Protein AF-R1F5Z8-F1 (afdb_monomer_lite)

pLDDT: mean 91.81, std 10.31, range [46.81, 98.62]

InterPro domains:
  IPR021344 Protein of unknown function DUF2970 [PF11174] (7-62)

Sequence (63 aa):
MNQRLTLWHTLTSTLAALFGVQSQRNRQRDFANGSPLAFILMGVVLIALMVGSLWLLVSWILG

Radius of gyration: 14.84 Å; chains: 1; bounding box: 39×20×39 Å

Foldseek 3Di:
DQDADDLVLLLVQLVCVVVVNHDPVSVCCCVVRHDPVSNVVSNVVVVCVVVVVVVVVVVVVVD

Organism: NCBI:txid1268236

Secondary structure (DSSP, 8-state):
---PPPHHHHHHHHHHHHTT---HHHHHHHHHHS-HHHHHHHHHHHHHHHHHHHHHHHHHHH-

Structure (mmCIF, N/CA/C/O backbone):
data_AF-R1F5Z8-F1
#
_entry.id   AF-R1F5Z8-F1
#
loop_
_atom_site.group_PDB
_atom_site.id
_atom_site.type_symbol
_atom_site.label_atom_id
_atom_site.label_alt_id
_atom_site.label_comp_id
_atom_site.label_asym_id
_atom_site.label_entity_id
_atom_site.label_seq_id
_atom_site.pdbx_PDB_ins_code
_atom_site.Cartn_x
_atom_site.Cartn_y
_atom_site.Cartn_z
_atom_site.occupancy
_atom_site.B_iso_or_equiv
_atom_site.auth_seq_id
_atom_site.auth_comp_id
_atom_site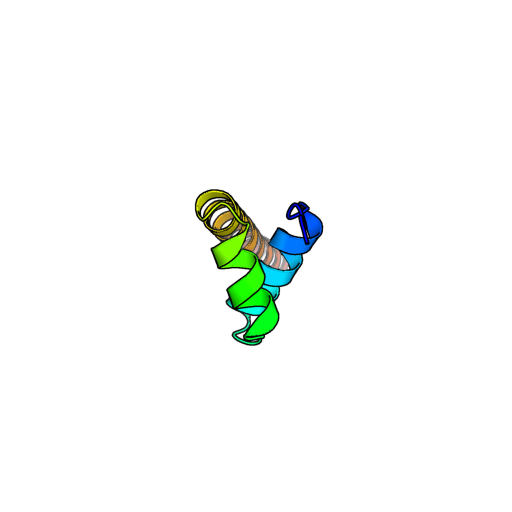.auth_asym_id
_atom_site.auth_atom_id
_atom_site.pdbx_PDB_model_num
ATOM 1 N N . MET A 1 1 ? -24.093 -3.442 18.047 1.00 46.81 1 MET A N 1
ATOM 2 C CA . MET A 1 1 ? -23.261 -2.544 17.214 1.00 46.81 1 MET A CA 1
ATOM 3 C C . MET A 1 1 ? -23.100 -3.190 15.843 1.00 46.81 1 MET A C 1
ATOM 5 O O . MET A 1 1 ? -22.184 -3.973 15.657 1.00 46.81 1 MET A O 1
ATOM 9 N N . ASN A 1 2 ? -24.007 -2.914 14.902 1.00 48.00 2 ASN A N 1
ATOM 10 C CA . ASN A 1 2 ? -23.923 -3.440 13.534 1.00 48.00 2 ASN A CA 1
ATOM 11 C C . ASN A 1 2 ? -23.159 -2.434 12.667 1.00 48.00 2 ASN A C 1
ATOM 13 O O . ASN A 1 2 ? -23.766 -1.616 11.981 1.00 48.00 2 ASN A O 1
ATOM 17 N N . GLN A 1 3 ? -21.826 -2.442 12.741 1.00 64.19 3 GLN A N 1
ATOM 18 C CA . GLN A 1 3 ? -21.009 -1.633 11.836 1.00 64.19 3 GLN A CA 1
ATOM 19 C C . GLN A 1 3 ? -20.737 -2.433 10.566 1.00 64.19 3 GLN A C 1
ATOM 21 O O . GLN A 1 3 ? -19.822 -3.250 10.511 1.00 64.19 3 GLN A O 1
ATOM 26 N N . ARG A 1 4 ? -21.550 -2.192 9.534 1.00 70.56 4 ARG A N 1
ATOM 27 C CA . ARG A 1 4 ? -21.250 -2.666 8.182 1.00 70.56 4 ARG A CA 1
ATOM 28 C C . ARG A 1 4 ? -19.933 -2.032 7.735 1.00 70.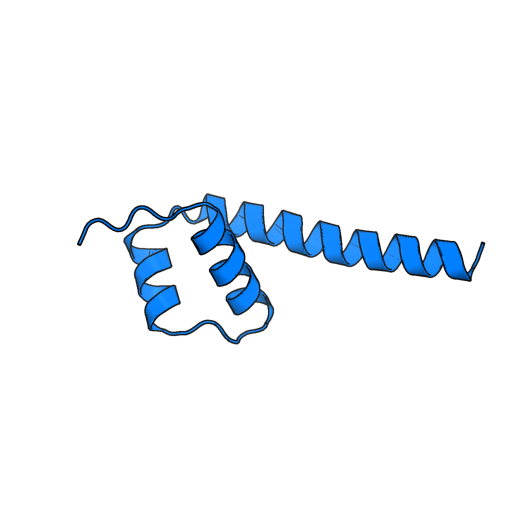56 4 ARG A C 1
ATOM 30 O O . ARG A 1 4 ? -19.792 -0.809 7.786 1.00 70.56 4 ARG A O 1
ATOM 37 N N . LEU A 1 5 ? -18.974 -2.851 7.314 1.00 82.44 5 LEU A N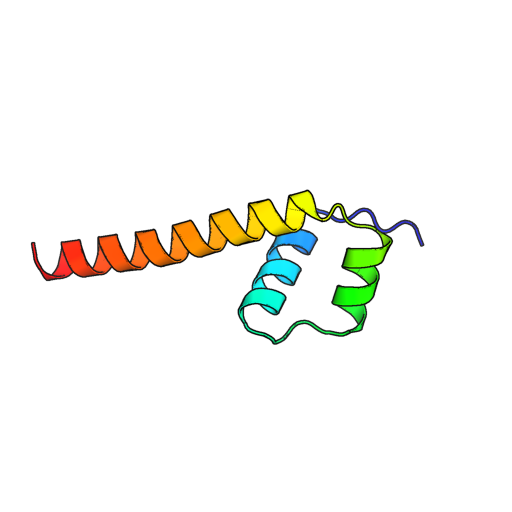 1
ATOM 38 C CA . LEU A 1 5 ? -17.743 -2.338 6.726 1.00 82.44 5 LEU A CA 1
ATOM 39 C C . LEU A 1 5 ? -18.078 -1.639 5.409 1.00 82.44 5 LEU A C 1
ATOM 41 O O . LEU A 1 5 ? -18.750 -2.194 4.542 1.00 82.44 5 LEU A O 1
ATOM 45 N N . THR A 1 6 ? -17.617 -0.401 5.282 1.00 89.75 6 THR A N 1
ATOM 46 C CA . THR A 1 6 ? -17.685 0.356 4.031 1.00 89.75 6 THR A CA 1
ATOM 47 C C . THR A 1 6 ? -16.391 0.137 3.256 1.00 89.75 6 THR A C 1
ATOM 49 O O . THR A 1 6 ? -15.367 -0.216 3.844 1.00 89.75 6 THR A O 1
ATOM 52 N N . LEU A 1 7 ? -16.402 0.412 1.950 1.00 90.94 7 LEU A N 1
ATOM 53 C CA . LEU A 1 7 ? -15.194 0.330 1.118 1.00 90.94 7 LEU A CA 1
ATOM 54 C C . LEU A 1 7 ? -14.039 1.166 1.688 1.00 90.94 7 LEU A C 1
ATOM 56 O O . LEU A 1 7 ? -12.891 0.734 1.657 1.00 90.94 7 LEU A O 1
ATOM 60 N N . TRP A 1 8 ? -14.350 2.322 2.282 1.00 91.94 8 TRP A N 1
ATOM 61 C CA . TRP A 1 8 ? -13.362 3.177 2.938 1.00 91.94 8 TRP A CA 1
ATOM 62 C C . TRP A 1 8 ? -12.705 2.511 4.153 1.00 91.94 8 TRP A C 1
ATOM 64 O O . TRP A 1 8 ? -11.488 2.588 4.332 1.00 91.94 8 TRP A O 1
ATOM 74 N N . HIS A 1 9 ? -13.491 1.812 4.975 1.00 92.50 9 HIS A N 1
ATOM 75 C CA . HIS A 1 9 ? -12.960 1.044 6.098 1.00 92.50 9 HIS A CA 1
ATOM 76 C C . HIS A 1 9 ? -12.062 -0.101 5.625 1.00 92.50 9 HIS A C 1
ATOM 78 O O . HIS A 1 9 ? -10.989 -0.289 6.188 1.00 92.50 9 HIS A O 1
ATOM 84 N N . THR A 1 10 ? -12.459 -0.827 4.577 1.00 93.88 10 THR A N 1
ATOM 85 C CA . THR A 1 10 ? -11.633 -1.894 3.996 1.00 93.88 10 THR A CA 1
ATOM 86 C C . THR A 1 10 ? -10.334 -1.338 3.418 1.00 93.88 10 THR A C 1
ATOM 88 O O . THR A 1 10 ? -9.275 -1.887 3.703 1.00 93.88 10 THR A O 1
ATOM 91 N N . LEU A 1 11 ? -10.383 -0.231 2.671 1.00 95.38 11 LEU A N 1
ATOM 92 C CA . LEU A 1 11 ? -9.199 0.421 2.107 1.00 95.38 11 LEU A CA 1
ATOM 93 C C . LEU A 1 11 ? -8.209 0.842 3.202 1.00 95.38 11 LEU A C 1
ATOM 95 O O . LEU A 1 11 ? -7.055 0.427 3.182 1.00 95.38 11 LEU A O 1
ATOM 99 N N . THR A 1 12 ? -8.667 1.626 4.181 1.00 94.88 12 THR A N 1
ATOM 100 C CA . THR A 1 12 ? -7.814 2.146 5.266 1.00 94.88 12 THR A CA 1
ATOM 101 C C . THR A 1 12 ? -7.246 1.039 6.151 1.00 94.88 12 THR A C 1
ATOM 103 O O . THR A 1 12 ? -6.066 1.076 6.492 1.00 94.88 12 THR A O 1
ATOM 106 N N . SER A 1 13 ? -8.042 0.017 6.477 1.00 95.06 13 SER A N 1
ATOM 107 C CA . SER A 1 13 ? -7.557 -1.154 7.210 1.00 95.06 13 SER A CA 1
ATOM 108 C C . SER A 1 13 ? -6.552 -1.980 6.407 1.00 95.06 13 SER A C 1
ATOM 110 O O . SER A 1 13 ? -5.559 -2.431 6.972 1.00 95.06 13 SER A O 1
ATOM 112 N N . THR A 1 14 ? -6.776 -2.163 5.101 1.00 95.75 14 THR A N 1
ATOM 113 C CA . THR A 1 14 ? -5.845 -2.902 4.232 1.00 95.75 14 THR A CA 1
ATOM 114 C C . THR A 1 14 ? -4.528 -2.145 4.092 1.00 95.75 14 THR A C 1
ATOM 116 O O . THR A 1 14 ? -3.470 -2.749 4.226 1.00 95.75 14 THR A O 1
ATOM 119 N N . LEU A 1 15 ? -4.570 -0.819 3.924 1.00 96.69 15 LEU A N 1
ATOM 120 C CA . LEU A 1 15 ? -3.376 0.031 3.945 1.00 96.69 15 LEU A CA 1
ATOM 121 C C . LEU A 1 15 ? -2.628 -0.091 5.275 1.00 96.69 15 LEU A C 1
ATOM 123 O O . LEU A 1 15 ? -1.431 -0.363 5.279 1.00 96.69 15 LEU A O 1
ATOM 127 N N . ALA A 1 16 ? -3.324 0.038 6.408 1.00 96.00 16 ALA A N 1
ATOM 128 C CA . ALA A 1 16 ? -2.701 -0.122 7.719 1.00 96.00 16 ALA A CA 1
ATOM 129 C C . ALA A 1 16 ? -2.057 -1.509 7.882 1.00 96.00 16 ALA A C 1
ATOM 131 O O . ALA A 1 16 ? -0.981 -1.615 8.462 1.00 96.00 16 ALA A O 1
ATOM 132 N N . ALA A 1 17 ? -2.686 -2.556 7.337 1.00 94.44 17 ALA A N 1
ATOM 133 C CA . ALA A 1 17 ? -2.147 -3.910 7.347 1.00 94.44 17 ALA A CA 1
ATOM 134 C C . ALA A 1 17 ? -0.897 -4.066 6.468 1.00 94.44 17 ALA A C 1
ATOM 136 O O . ALA A 1 17 ? 0.057 -4.707 6.903 1.00 94.44 17 ALA A O 1
ATOM 137 N N . LEU A 1 18 ? -0.874 -3.455 5.278 1.00 94.56 18 LEU A N 1
ATOM 138 C CA . LEU A 1 18 ? 0.293 -3.449 4.385 1.00 94.56 18 LEU A CA 1
ATOM 139 C C . LEU A 1 18 ? 1.504 -2.769 5.031 1.00 94.56 18 LEU A C 1
ATOM 141 O O . LEU A 1 18 ? 2.619 -3.268 4.919 1.00 94.56 18 LEU A O 1
ATOM 145 N N . PHE A 1 19 ? 1.283 -1.665 5.745 1.00 95.38 19 PHE A N 1
ATOM 146 C CA . PHE A 1 19 ? 2.339 -0.957 6.474 1.00 95.38 19 PHE A CA 1
ATOM 147 C C . PHE A 1 19 ? 2.669 -1.579 7.843 1.00 95.38 19 PHE A C 1
ATOM 149 O O . PHE A 1 19 ? 3.546 -1.078 8.541 1.00 95.38 19 PHE A O 1
ATOM 156 N N . GLY A 1 20 ? 1.972 -2.641 8.263 1.00 94.81 20 GLY A N 1
ATOM 157 C CA . GLY A 1 20 ? 2.181 -3.282 9.566 1.00 94.81 20 GLY A CA 1
ATOM 158 C C . GLY A 1 20 ? 1.721 -2.452 10.774 1.00 94.81 20 GLY A C 1
ATOM 159 O O . GLY A 1 20 ? 2.004 -2.815 11.914 1.00 94.81 20 GLY A O 1
ATOM 160 N N . VAL A 1 21 ? 1.004 -1.348 10.543 1.00 96.31 21 VAL A N 1
ATOM 161 C CA . VAL A 1 21 ? 0.505 -0.418 11.574 1.00 96.31 21 VAL A CA 1
ATOM 162 C C . VAL A 1 21 ? -0.963 -0.674 11.933 1.00 96.31 21 VAL A C 1
ATOM 164 O O . VAL A 1 21 ? -1.625 0.169 12.544 1.00 96.31 21 VAL A O 1
ATOM 167 N N . GLN A 1 22 ? -1.518 -1.830 11.552 1.00 95.62 22 GLN A N 1
ATOM 168 C CA . GLN A 1 22 ? -2.905 -2.166 11.860 1.00 95.62 22 GLN A CA 1
ATOM 169 C C . GLN A 1 22 ? -3.128 -2.338 13.370 1.00 95.62 22 GLN A C 1
ATOM 171 O O . GLN A 1 22 ? -2.499 -3.166 14.029 1.00 95.62 22 GLN A O 1
ATOM 176 N N . SER A 1 23 ? -4.076 -1.578 13.925 1.00 95.62 23 SER A N 1
ATOM 177 C CA . SER A 1 23 ? -4.435 -1.667 15.342 1.00 95.62 23 SER A CA 1
ATOM 178 C C . SER A 1 23 ? -5.238 -2.935 15.648 1.00 95.62 23 SER A C 1
ATOM 180 O O . SER A 1 23 ? -5.993 -3.442 14.812 1.00 95.62 23 SER A O 1
ATOM 182 N N . GLN A 1 24 ? -5.149 -3.420 16.890 1.00 95.12 24 GLN A N 1
ATOM 183 C CA . GLN A 1 24 ? -5.906 -4.596 17.331 1.00 95.12 24 GLN A CA 1
ATOM 184 C C . GLN A 1 24 ? -7.427 -4.379 17.247 1.00 95.12 24 GLN A C 1
ATOM 186 O O . GLN A 1 24 ? -8.161 -5.300 16.898 1.00 95.12 24 GLN A O 1
ATOM 191 N N . ARG A 1 25 ? -7.905 -3.151 17.497 1.00 92.50 25 ARG A N 1
ATOM 192 C CA . ARG A 1 25 ? -9.326 -2.791 17.370 1.00 92.50 25 ARG A CA 1
ATOM 193 C C . ARG A 1 25 ? -9.818 -2.893 15.925 1.00 92.50 25 ARG A C 1
ATOM 195 O O . ARG A 1 25 ? -10.892 -3.448 15.699 1.00 92.50 25 ARG A O 1
ATOM 202 N N . ASN A 1 26 ? -9.041 -2.394 14.958 1.00 92.50 26 ASN A N 1
ATOM 203 C CA . ASN A 1 26 ? -9.385 -2.506 13.538 1.00 92.50 26 ASN A CA 1
ATOM 204 C C . ASN A 1 26 ? -9.383 -3.975 13.119 1.00 92.50 26 ASN A C 1
ATOM 206 O O . ASN A 1 26 ? -10.374 -4.450 12.582 1.00 92.50 26 ASN A O 1
ATOM 210 N N . ARG A 1 27 ? -8.343 -4.724 13.504 1.00 92.06 27 ARG A N 1
ATOM 211 C CA . ARG A 1 27 ? -8.232 -6.162 13.241 1.00 92.06 27 ARG A CA 1
ATOM 212 C C . ARG A 1 27 ? -9.444 -6.950 13.760 1.00 92.06 27 ARG A C 1
ATOM 214 O O . ARG A 1 27 ? -10.029 -7.729 13.016 1.00 92.06 27 ARG A O 1
ATOM 221 N N . GLN A 1 28 ? -9.854 -6.728 15.010 1.00 93.12 28 GLN A N 1
ATOM 222 C CA . GLN A 1 28 ? -11.029 -7.389 15.591 1.00 93.12 28 GLN A CA 1
ATOM 223 C C . GLN A 1 28 ? -12.323 -7.019 14.860 1.00 93.12 28 GLN A C 1
ATOM 225 O O . GLN A 1 28 ? -13.120 -7.900 14.551 1.00 93.12 28 GLN A O 1
ATOM 230 N N . ARG A 1 29 ? -12.528 -5.733 14.543 1.00 90.75 29 ARG A N 1
ATOM 231 C CA . ARG A 1 29 ? -13.697 -5.281 13.774 1.00 90.75 29 ARG A CA 1
ATOM 232 C C . ARG A 1 29 ? -13.741 -5.937 12.393 1.00 90.75 29 ARG A C 1
ATOM 234 O O . ARG A 1 29 ? -14.808 -6.388 11.978 1.00 90.75 29 ARG A O 1
ATOM 241 N N . ASP A 1 30 ? -12.600 -5.969 11.714 1.00 92.25 30 ASP A N 1
ATOM 242 C CA . ASP A 1 30 ? -12.456 -6.436 10.338 1.00 92.25 30 ASP A CA 1
ATOM 243 C C . ASP A 1 30 ? -12.668 -7.952 10.234 1.00 92.25 30 ASP A C 1
ATOM 245 O O . ASP A 1 30 ? -13.364 -8.400 9.328 1.00 92.25 30 ASP A O 1
ATOM 249 N N . PHE A 1 31 ? -12.173 -8.733 11.201 1.00 85.50 31 PHE A N 1
ATOM 250 C CA . PHE A 1 31 ? -12.413 -10.181 11.259 1.00 85.50 31 PHE A CA 1
ATOM 251 C C . PHE A 1 31 ? -13.800 -10.566 11.784 1.00 85.50 31 PHE A C 1
ATOM 253 O O . PHE A 1 31 ? -14.306 -11.622 11.419 1.00 85.50 31 PHE A O 1
ATOM 260 N N . ALA A 1 32 ? -14.427 -9.738 12.623 1.00 88.75 32 ALA A N 1
ATOM 261 C CA . ALA A 1 32 ? -15.761 -10.028 13.150 1.00 88.75 32 ALA A CA 1
ATOM 262 C C . ALA A 1 32 ? -16.892 -9.665 12.173 1.00 88.75 32 ALA A C 1
ATOM 264 O O . ALA A 1 32 ? -17.939 -10.303 12.191 1.00 88.75 32 ALA A O 1
ATOM 265 N N . ASN A 1 33 ? -16.710 -8.625 11.349 1.00 79.31 33 ASN A N 1
ATOM 266 C CA . ASN A 1 33 ? -17.786 -8.061 10.520 1.00 79.31 33 ASN A CA 1
ATOM 267 C C . ASN A 1 33 ? -17.448 -7.989 9.021 1.00 79.31 33 ASN A C 1
ATOM 269 O O . ASN A 1 33 ? -18.256 -7.480 8.242 1.00 79.31 33 ASN A O 1
ATOM 273 N N . GLY A 1 34 ? -16.258 -8.432 8.608 1.00 79.81 34 GLY A N 1
ATOM 274 C CA . GLY A 1 34 ? -15.778 -8.313 7.235 1.00 79.81 34 GLY A CA 1
ATOM 275 C C . GLY A 1 34 ? -15.668 -9.625 6.481 1.00 79.81 34 GLY A C 1
ATOM 276 O O . GLY A 1 34 ? -15.446 -10.683 7.057 1.00 79.81 34 GLY A O 1
ATOM 277 N N . SER A 1 35 ? -15.788 -9.535 5.155 1.00 87.31 35 SER A N 1
ATOM 278 C CA . SER A 1 35 ? -15.476 -10.642 4.251 1.00 87.31 35 SER A CA 1
ATOM 279 C C . SER A 1 35 ? -13.966 -10.688 3.989 1.00 87.31 35 SER A C 1
ATOM 281 O O . SER A 1 35 ? -13.439 -9.708 3.452 1.00 87.31 35 SER A O 1
ATOM 283 N N . PRO A 1 36 ? -13.265 -11.801 4.282 1.00 89.12 36 PRO A N 1
ATOM 284 C CA . PRO A 1 36 ? -11.837 -11.945 3.987 1.00 89.12 36 PRO A CA 1
ATOM 285 C C . PRO A 1 36 ? -11.495 -11.694 2.512 1.00 89.12 36 PRO A C 1
ATOM 287 O O . PRO A 1 36 ? -10.476 -11.076 2.209 1.00 89.12 36 PRO A O 1
ATOM 290 N N . LEU A 1 37 ? -12.382 -12.094 1.592 1.00 92.62 37 LEU A N 1
ATOM 291 C CA . LEU A 1 37 ? -12.207 -11.874 0.153 1.00 92.62 37 LEU A CA 1
ATOM 292 C C . LEU A 1 37 ? -12.104 -10.388 -0.205 1.00 92.62 37 LEU A C 1
ATOM 294 O O . LEU A 1 37 ? -11.298 -10.027 -1.057 1.00 92.62 37 LEU A O 1
ATOM 298 N N . ALA A 1 38 ? -12.866 -9.515 0.460 1.00 92.06 38 ALA A N 1
ATOM 299 C CA . ALA A 1 38 ? -12.815 -8.078 0.191 1.00 92.06 38 ALA A CA 1
ATOM 300 C C . ALA A 1 38 ? -11.438 -7.480 0.528 1.00 92.06 38 ALA A C 1
ATOM 302 O O . ALA A 1 38 ? -10.933 -6.641 -0.214 1.00 92.06 38 ALA A O 1
ATOM 303 N N . PHE A 1 39 ? -10.808 -7.944 1.612 1.00 94.06 39 PHE A N 1
ATOM 304 C CA . PHE A 1 39 ? -9.464 -7.513 2.009 1.00 94.06 39 PHE A CA 1
ATOM 305 C C . PHE A 1 39 ? -8.376 -8.082 1.094 1.00 94.06 39 PHE A C 1
ATOM 307 O O . PHE A 1 39 ? -7.449 -7.358 0.743 1.00 94.06 39 PHE A O 1
ATOM 314 N N . ILE A 1 40 ? -8.505 -9.342 0.659 1.00 94.50 40 ILE A N 1
ATOM 315 C CA . ILE A 1 40 ? -7.573 -9.953 -0.303 1.00 94.50 40 ILE A CA 1
ATOM 316 C C . ILE A 1 40 ? -7.594 -9.180 -1.623 1.00 94.50 40 ILE A C 1
ATOM 318 O O . ILE A 1 40 ? -6.544 -8.757 -2.100 1.00 94.50 40 ILE A O 1
ATOM 322 N N . LEU A 1 41 ? -8.783 -8.945 -2.186 1.00 96.56 41 LEU A N 1
ATOM 323 C CA . LEU A 1 41 ? -8.927 -8.199 -3.437 1.00 96.56 41 L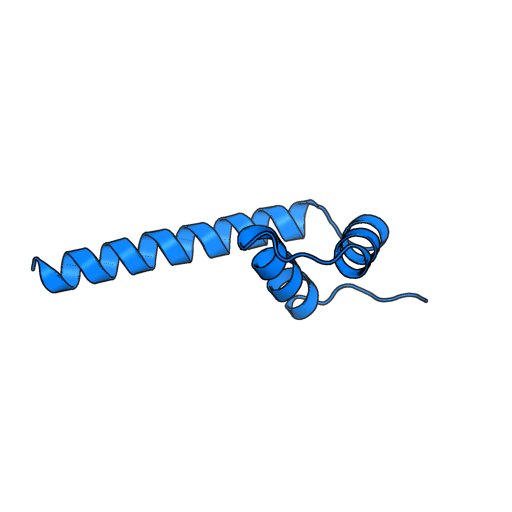EU A CA 1
ATOM 324 C C . LEU A 1 41 ? -8.389 -6.770 -3.304 1.00 96.56 41 LEU A C 1
ATOM 326 O O . LEU A 1 41 ? -7.644 -6.319 -4.170 1.00 96.56 41 LEU A O 1
ATOM 330 N N . MET A 1 42 ? -8.700 -6.081 -2.199 1.00 96.12 42 MET A N 1
ATOM 331 C CA . MET A 1 42 ? -8.154 -4.749 -1.922 1.00 96.12 42 MET A CA 1
ATOM 332 C C . MET A 1 42 ? -6.620 -4.764 -1.858 1.00 96.12 42 MET A C 1
ATOM 334 O O . MET A 1 42 ? -5.973 -3.901 -2.445 1.00 96.12 42 MET A O 1
ATOM 338 N N . GLY A 1 43 ? -6.029 -5.759 -1.192 1.00 96.69 43 GLY A N 1
ATOM 339 C CA . GLY A 1 43 ? -4.577 -5.910 -1.094 1.00 96.69 43 GLY A CA 1
ATOM 340 C C . GLY A 1 43 ? -3.920 -6.133 -2.455 1.00 96.69 43 GLY A C 1
ATOM 341 O O . GLY A 1 43 ? -2.942 -5.462 -2.776 1.00 96.69 43 GLY A O 1
ATOM 342 N N . VAL A 1 44 ? -4.492 -7.013 -3.285 1.00 98.19 44 VAL A N 1
ATOM 343 C CA . VAL A 1 44 ? -4.014 -7.262 -4.657 1.00 98.19 44 VAL A CA 1
ATOM 344 C C . VAL A 1 44 ? -4.053 -5.983 -5.490 1.00 98.19 44 VAL A C 1
ATOM 346 O O . VAL A 1 44 ? -3.059 -5.661 -6.138 1.00 98.19 44 VAL A O 1
ATOM 349 N N . VAL A 1 45 ? -5.155 -5.225 -5.441 1.00 98.06 45 VAL A N 1
ATOM 350 C CA . VAL A 1 45 ? -5.264 -3.947 -6.163 1.00 98.06 45 VAL A CA 1
ATOM 351 C C . VAL A 1 45 ? -4.198 -2.958 -5.690 1.00 98.06 45 VAL A C 1
ATOM 353 O O . VAL A 1 45 ? -3.509 -2.373 -6.520 1.00 98.06 45 VAL A O 1
ATOM 356 N N . LEU A 1 46 ? -4.012 -2.790 -4.378 1.00 97.38 46 LEU A N 1
ATOM 357 C CA . LEU A 1 46 ? -3.021 -1.853 -3.834 1.00 97.38 46 LEU A CA 1
ATOM 358 C C . LEU A 1 46 ? -1.583 -2.220 -4.225 1.00 97.38 46 LEU A C 1
ATOM 360 O O . LEU A 1 46 ? -0.809 -1.340 -4.601 1.00 97.38 46 LEU A O 1
ATOM 364 N N . ILE A 1 47 ? -1.228 -3.506 -4.184 1.00 97.50 47 ILE A N 1
ATOM 365 C CA . ILE A 1 47 ? 0.105 -3.975 -4.589 1.00 97.50 47 ILE A CA 1
ATOM 366 C C 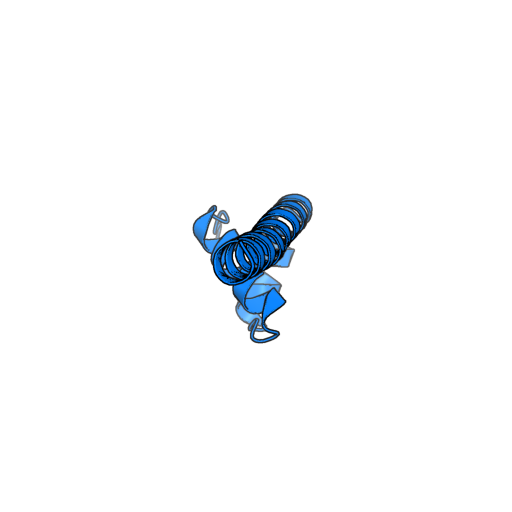. ILE A 1 47 ? 0.304 -3.802 -6.097 1.00 97.50 47 ILE A C 1
ATOM 368 O O . ILE A 1 47 ? 1.353 -3.320 -6.519 1.00 97.50 47 ILE A O 1
ATOM 372 N N . ALA A 1 48 ? -0.697 -4.140 -6.915 1.00 98.50 48 ALA A N 1
ATOM 373 C CA . ALA A 1 48 ? -0.630 -3.944 -8.361 1.00 98.50 48 ALA A CA 1
ATOM 374 C C . ALA A 1 48 ? -0.446 -2.462 -8.721 1.00 98.50 48 ALA A C 1
ATOM 376 O O . ALA A 1 48 ? 0.383 -2.139 -9.569 1.00 98.50 48 ALA A O 1
ATOM 377 N N . LEU A 1 49 ? -1.155 -1.558 -8.034 1.00 98.25 49 LEU A N 1
ATOM 378 C CA . LEU A 1 49 ? -0.981 -0.112 -8.188 1.00 98.25 49 LEU A CA 1
ATOM 379 C C . LEU A 1 49 ? 0.428 0.345 -7.796 1.00 98.25 49 LEU A C 1
ATOM 381 O O . LEU A 1 49 ? 1.014 1.157 -8.505 1.00 98.25 49 LEU A O 1
ATOM 385 N N . MET A 1 50 ? 0.986 -0.182 -6.703 1.00 96.62 50 MET A N 1
ATOM 386 C CA . MET A 1 50 ? 2.349 0.136 -6.263 1.00 96.62 50 MET A CA 1
ATOM 387 C C . MET A 1 50 ? 3.407 -0.330 -7.274 1.00 96.62 50 MET A C 1
ATOM 389 O O . MET A 1 50 ? 4.318 0.418 -7.613 1.00 96.62 50 MET A O 1
ATOM 393 N N . VAL A 1 51 ? 3.300 -1.562 -7.774 1.00 98.25 51 VAL A N 1
ATOM 394 C CA . VAL A 1 51 ? 4.244 -2.092 -8.770 1.00 98.25 51 VAL A CA 1
ATOM 395 C C . VAL A 1 51 ? 4.090 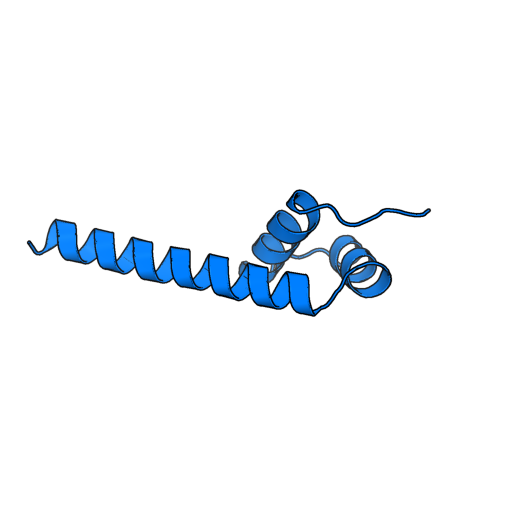-1.360 -10.102 1.00 98.25 51 VAL A C 1
ATOM 397 O O . VAL A 1 51 ? 5.086 -0.981 -10.714 1.00 98.25 51 VAL A O 1
ATOM 400 N N . GLY A 1 52 ? 2.851 -1.110 -10.534 1.00 98.62 52 GLY A N 1
ATOM 401 C CA . GLY A 1 52 ? 2.559 -0.365 -11.755 1.00 98.62 52 GLY A CA 1
ATOM 402 C C . GLY A 1 52 ? 3.083 1.070 -11.708 1.00 98.62 52 GLY A C 1
ATOM 403 O O . GLY A 1 52 ? 3.662 1.533 -12.688 1.00 98.62 52 GLY A O 1
ATOM 404 N N . SER A 1 53 ? 2.950 1.763 -10.571 1.00 98.38 53 SER A N 1
ATOM 405 C CA . SER A 1 53 ? 3.478 3.122 -10.416 1.00 98.38 53 SER A CA 1
ATOM 406 C C . SER A 1 53 ? 5.005 3.157 -10.455 1.00 98.38 53 SER A C 1
ATOM 408 O O . SER A 1 53 ? 5.568 4.010 -11.139 1.00 98.38 53 SER A O 1
ATOM 410 N N . LEU A 1 54 ? 5.680 2.203 -9.802 1.00 98.38 54 LEU A N 1
ATOM 411 C CA . LEU A 1 54 ? 7.136 2.057 -9.883 1.00 98.38 54 LEU A CA 1
ATOM 412 C C . LEU A 1 54 ? 7.596 1.777 -11.316 1.00 98.38 54 LEU A C 1
ATOM 414 O O . LEU A 1 54 ? 8.535 2.410 -11.791 1.00 98.38 54 LEU A O 1
ATOM 418 N N . TRP A 1 55 ? 6.922 0.864 -12.017 1.00 98.56 55 TRP A N 1
ATOM 419 C CA . TRP A 1 55 ? 7.247 0.538 -13.404 1.00 98.56 55 TRP A CA 1
ATOM 420 C C . TRP A 1 55 ? 7.087 1.745 -14.335 1.00 98.56 55 TRP A C 1
ATOM 422 O O . TRP A 1 55 ? 7.991 2.027 -15.122 1.00 98.56 55 TRP A O 1
ATOM 432 N N . LEU A 1 56 ? 5.979 2.489 -14.219 1.00 98.56 56 LEU A N 1
ATOM 433 C CA . LEU A 1 56 ? 5.746 3.714 -14.990 1.00 98.56 56 LEU A CA 1
ATOM 434 C C . LEU A 1 56 ? 6.808 4.774 -14.697 1.00 98.56 56 LEU A C 1
ATOM 436 O O . LEU A 1 56 ? 7.326 5.385 -15.625 1.00 98.56 56 LEU A O 1
ATOM 440 N N . LEU A 1 57 ? 7.155 4.968 -13.423 1.00 98.56 57 LEU A N 1
ATOM 441 C CA . LEU A 1 57 ? 8.172 5.929 -13.006 1.00 98.56 57 LEU A CA 1
ATOM 442 C C . LEU A 1 57 ? 9.543 5.585 -13.596 1.00 98.56 57 LEU A C 1
ATOM 444 O O . LEU A 1 57 ? 10.194 6.452 -14.168 1.00 98.56 57 LEU A O 1
ATOM 448 N N . VAL A 1 58 ? 9.964 4.322 -13.506 1.00 98.50 58 VAL A N 1
ATOM 449 C CA . VAL A 1 58 ? 11.237 3.866 -14.085 1.00 98.50 58 VAL A CA 1
ATOM 450 C C . VAL A 1 58 ? 11.227 4.008 -15.605 1.00 98.50 58 VAL A C 1
ATOM 452 O O . VAL A 1 58 ? 12.190 4.514 -16.175 1.00 98.50 58 VAL A O 1
ATOM 455 N N . SER A 1 59 ? 10.132 3.615 -16.257 1.00 98.19 59 SER A N 1
ATOM 456 C CA . SER A 1 59 ? 9.985 3.728 -17.713 1.00 98.19 59 SER A CA 1
ATOM 457 C C . SER A 1 59 ? 10.016 5.184 -18.181 1.00 98.19 59 SER A C 1
ATOM 459 O O . SER A 1 59 ? 10.578 5.467 -19.229 1.00 98.19 59 SER A O 1
ATOM 461 N N . TRP A 1 60 ? 9.455 6.109 -17.397 1.00 98.50 60 TRP A N 1
ATOM 462 C CA . TRP A 1 60 ? 9.492 7.543 -17.689 1.00 98.50 60 TRP A CA 1
ATOM 463 C C . TRP A 1 60 ? 10.887 8.155 -17.521 1.00 98.50 60 TRP A C 1
ATOM 465 O O . TRP A 1 60 ? 11.229 9.085 -18.238 1.00 98.50 60 TRP A O 1
ATOM 475 N N . ILE A 1 61 ? 11.691 7.647 -16.583 1.00 98.38 61 ILE A N 1
ATOM 476 C CA . ILE A 1 61 ? 13.060 8.131 -16.353 1.00 98.38 61 ILE A CA 1
ATOM 477 C C . ILE A 1 61 ? 14.041 7.579 -17.398 1.00 98.38 61 ILE A C 1
ATOM 479 O O . ILE A 1 61 ? 15.002 8.261 -17.746 1.00 98.38 61 ILE A O 1
ATOM 483 N N . LEU A 1 62 ? 13.848 6.332 -17.840 1.00 97.44 62 LEU A N 1
ATOM 484 C CA . LEU A 1 62 ? 14.762 5.641 -18.760 1.00 97.44 62 LEU A CA 1
ATOM 485 C C . LEU A 1 62 ? 14.403 5.795 -20.245 1.00 97.44 62 LEU A C 1
ATOM 487 O O . LEU A 1 62 ? 15.243 5.469 -21.085 1.00 97.44 62 LEU A O 1
ATOM 491 N N . GLY A 1 63 ? 13.172 6.205 -20.559 1.00 86.75 63 GLY A N 1
ATOM 492 C CA . GLY A 1 63 ? 12.718 6.508 -21.921 1.00 86.75 63 GLY A CA 1
ATOM 493 C C . GLY A 1 63 ? 13.103 7.912 -22.354 1.00 86.75 63 GLY A C 1
ATOM 494 O O . GLY A 1 63 ? 13.445 8.061 -23.547 1.00 86.75 63 GLY A O 1
#